Protein AF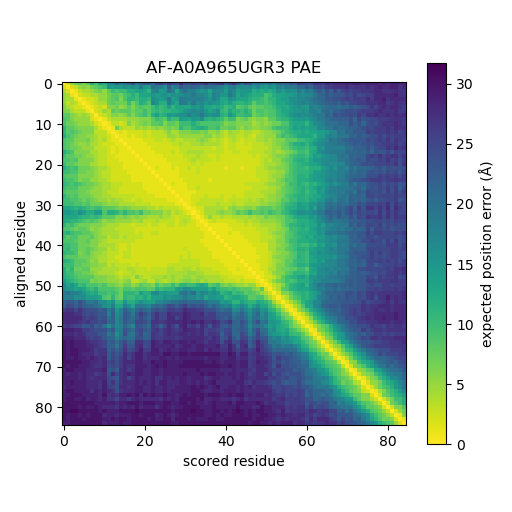-A0A965UGR3-F1 (afdb_monomer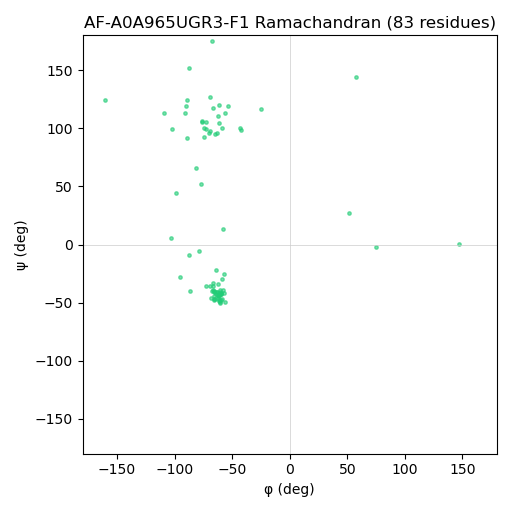)

Sequence (85 aa):
MKLIKNLFSGWTPDRFLRLALGIIIGIIYVFDGQAVYLLFAVFLLVQAFLNMGCGCATSNCTTASGKDKKTEYEFEKIKTTKTDV

Structure (mmCIF, N/CA/C/O backbone):
data_AF-A0A965UGR3-F1
#
_entry.id   AF-A0A965UGR3-F1
#
loop_
_atom_site.group_PDB
_atom_site.id
_atom_site.type_symbol
_atom_site.label_atom_id
_atom_site.label_alt_id
_atom_site.label_comp_id
_atom_site.label_asym_id
_atom_site.label_entity_id
_atom_site.label_seq_id
_atom_site.pdbx_PDB_ins_code
_atom_site.Cartn_x
_atom_site.Cartn_y
_atom_site.Cartn_z
_atom_site.occupancy
_atom_site.B_iso_or_equiv
_atom_site.auth_seq_id
_atom_site.auth_comp_id
_atom_site.auth_asym_id
_atom_site.auth_atom_id
_atom_site.pdbx_PDB_model_num
ATOM 1 N N . MET A 1 1 ? -16.028 19.378 3.120 1.00 58.62 1 MET A N 1
ATOM 2 C CA . MET A 1 1 ? -15.241 18.442 3.967 1.00 58.62 1 MET A CA 1
ATOM 3 C C . MET A 1 1 ? -16.014 17.241 4.536 1.00 58.62 1 MET A C 1
ATOM 5 O O . MET A 1 1 ? -15.374 16.392 5.139 1.00 58.62 1 MET A O 1
ATOM 9 N N . LYS A 1 2 ? -17.345 17.103 4.377 1.00 66.25 2 LYS A N 1
ATOM 10 C CA . LYS A 1 2 ? -18.072 15.929 4.918 1.00 66.25 2 LYS A CA 1
ATOM 11 C C . LYS A 1 2 ? -17.810 14.631 4.131 1.00 66.25 2 LYS A C 1
ATOM 13 O O . LYS A 1 2 ? -17.667 13.581 4.737 1.00 66.25 2 LYS A O 1
ATOM 18 N N . LEU A 1 3 ? -17.660 14.727 2.807 1.00 72.12 3 LEU A N 1
ATOM 19 C CA . LEU A 1 3 ? -17.446 13.575 1.918 1.00 72.12 3 LEU A CA 1
ATOM 20 C C . LEU A 1 3 ? -16.115 12.855 2.178 1.00 72.12 3 LEU A C 1
ATOM 22 O O . LEU A 1 3 ? -16.093 11.643 2.338 1.00 72.12 3 LEU A O 1
ATOM 26 N N . ILE A 1 4 ? -15.026 13.620 2.306 1.00 71.19 4 ILE A N 1
ATOM 27 C CA . ILE A 1 4 ? -13.686 13.094 2.611 1.00 71.19 4 ILE A CA 1
ATOM 28 C C . ILE A 1 4 ? -13.683 12.386 3.971 1.00 71.19 4 ILE A C 1
ATOM 30 O O . ILE A 1 4 ? -13.178 11.276 4.088 1.00 71.19 4 ILE A O 1
ATOM 34 N N . LYS A 1 5 ? -14.310 12.992 4.989 1.00 69.31 5 LYS A N 1
ATOM 35 C CA . LYS A 1 5 ? -14.421 12.382 6.320 1.00 69.31 5 LYS A CA 1
ATOM 36 C C . LYS A 1 5 ? -15.177 11.054 6.276 1.00 69.31 5 LYS A C 1
ATOM 38 O O . LYS A 1 5 ? -14.735 10.110 6.909 1.00 69.31 5 LYS A O 1
ATOM 43 N N . ASN A 1 6 ? -16.255 10.961 5.499 1.00 72.44 6 ASN A N 1
ATOM 44 C CA . ASN A 1 6 ? -17.030 9.725 5.370 1.00 72.44 6 ASN A CA 1
ATOM 45 C C . ASN A 1 6 ? -16.258 8.624 4.627 1.00 72.44 6 ASN A C 1
ATOM 47 O O . ASN A 1 6 ? -16.358 7.457 4.990 1.00 72.44 6 ASN A O 1
ATOM 51 N N . LEU A 1 7 ? -15.458 8.999 3.623 1.00 68.31 7 LEU A N 1
ATOM 52 C CA . LEU A 1 7 ? -14.654 8.058 2.845 1.00 68.31 7 LEU A CA 1
ATOM 53 C C . LEU A 1 7 ? -13.538 7.426 3.689 1.00 68.31 7 LEU A C 1
ATOM 55 O O . LEU A 1 7 ? -13.307 6.225 3.598 1.00 68.31 7 LEU A O 1
ATOM 59 N N . PHE A 1 8 ? -12.896 8.222 4.548 1.00 71.06 8 PHE A N 1
ATOM 60 C CA . PHE A 1 8 ? -11.847 7.757 5.460 1.00 71.06 8 PHE A CA 1
ATOM 61 C C . PHE A 1 8 ? -12.375 7.239 6.808 1.00 71.06 8 PHE A C 1
ATOM 63 O O . PHE A 1 8 ? -11.619 6.621 7.550 1.00 71.06 8 PHE A O 1
ATOM 70 N N . SER A 1 9 ? -13.665 7.416 7.123 1.00 69.94 9 SER A N 1
ATOM 71 C CA . SER A 1 9 ? -14.262 6.959 8.391 1.00 69.94 9 SER A CA 1
ATOM 72 C C . SER A 1 9 ? -14.256 5.434 8.558 1.00 69.94 9 SER A C 1
ATOM 74 O O . SER A 1 9 ? -14.359 4.956 9.683 1.00 69.94 9 SER A O 1
ATOM 76 N N . GLY A 1 10 ? -14.169 4.676 7.459 1.00 71.06 10 GLY A N 1
ATOM 77 C CA . GLY A 1 10 ? -14.095 3.209 7.457 1.00 71.06 10 GLY A CA 1
ATOM 78 C C . GLY A 1 10 ? -12.693 2.646 7.203 1.00 71.06 10 GLY A C 1
ATOM 79 O O . GLY A 1 10 ? -12.547 1.437 7.024 1.00 71.06 10 GLY A O 1
ATOM 80 N N . TRP A 1 11 ? -11.673 3.504 7.123 1.00 76.88 11 TRP A N 1
ATOM 81 C CA . TRP A 1 11 ? -10.302 3.072 6.869 1.00 76.88 11 TRP A CA 1
ATOM 82 C C . TRP A 1 11 ? -9.584 2.763 8.176 1.00 76.88 11 TRP A C 1
ATOM 84 O O . TRP A 1 11 ? -9.466 3.610 9.058 1.00 76.88 11 TRP A O 1
ATOM 94 N N . THR A 1 12 ? -9.063 1.548 8.278 1.00 79.94 12 THR A N 1
ATOM 95 C CA . THR A 1 12 ? -8.214 1.122 9.387 1.00 79.94 12 THR A CA 1
ATOM 96 C C . THR A 1 12 ? -6.742 1.457 9.097 1.00 79.94 12 THR A C 1
ATOM 98 O O . THR A 1 12 ? -6.339 1.523 7.930 1.00 79.94 12 THR A O 1
ATOM 101 N N . PRO A 1 13 ? -5.905 1.686 10.127 1.00 80.75 13 PRO A N 1
ATOM 102 C CA . PRO A 1 13 ? -4.497 2.055 9.945 1.00 80.75 13 PRO A CA 1
ATOM 103 C C . PRO A 1 13 ? -3.694 1.010 9.153 1.00 80.75 13 PRO A C 1
ATOM 105 O O . PRO A 1 13 ? -2.786 1.367 8.405 1.00 80.75 13 PRO A O 1
AT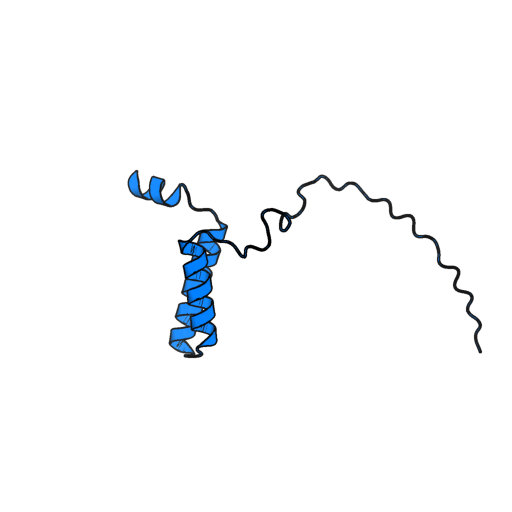OM 108 N N . ASP A 1 14 ? -4.059 -0.272 9.240 1.00 81.06 14 ASP A N 1
ATOM 109 C CA . ASP A 1 14 ? -3.425 -1.337 8.461 1.00 81.06 14 ASP A CA 1
ATOM 110 C C . ASP A 1 14 ? -3.687 -1.208 6.951 1.00 81.06 14 ASP A C 1
ATOM 112 O O . ASP A 1 14 ? -2.792 -1.506 6.157 1.00 81.06 14 ASP A O 1
ATOM 116 N N . ARG A 1 15 ? -4.858 -0.702 6.531 1.00 84.81 15 ARG A N 1
ATOM 117 C CA . ARG A 1 15 ? -5.114 -0.413 5.110 1.00 84.81 15 ARG A CA 1
ATOM 118 C C . ARG A 1 15 ? -4.182 0.670 4.589 1.00 84.81 15 ARG A C 1
ATOM 120 O O . ARG A 1 15 ? -3.653 0.526 3.492 1.00 84.81 15 ARG A O 1
ATOM 127 N N . PHE A 1 16 ? -3.961 1.731 5.368 1.00 86.38 16 PHE A N 1
ATOM 128 C CA . PHE A 1 16 ? -3.049 2.810 4.981 1.00 86.38 16 PHE A CA 1
ATOM 129 C C . PHE A 1 16 ? -1.613 2.312 4.840 1.00 86.38 16 PHE A C 1
ATOM 131 O O . PHE A 1 16 ? -0.940 2.674 3.878 1.00 86.38 16 PHE A O 1
ATOM 138 N N . LEU A 1 17 ? -1.164 1.443 5.750 1.00 88.88 17 LEU A N 1
ATOM 139 C CA . LEU A 1 17 ? 0.163 0.838 5.674 1.00 88.88 17 LEU A CA 1
ATOM 140 C C . LEU A 1 17 ? 0.331 -0.003 4.401 1.00 88.88 17 LEU A C 1
ATOM 142 O O . LEU A 1 17 ? 1.313 0.169 3.680 1.00 88.88 17 LEU A O 1
ATOM 146 N N . ARG A 1 18 ? -0.630 -0.887 4.097 1.00 89.00 18 ARG A N 1
ATOM 147 C CA . ARG A 1 18 ? -0.595 -1.718 2.879 1.00 89.00 18 ARG A CA 1
ATOM 148 C C . ARG A 1 18 ? -0.652 -0.873 1.611 1.00 89.00 18 ARG A C 1
ATOM 150 O O . ARG A 1 18 ? 0.094 -1.145 0.676 1.00 89.00 18 ARG A O 1
ATOM 157 N N . LEU A 1 19 ? -1.484 0.171 1.597 1.00 92.00 19 LEU A N 1
ATOM 158 C CA . LEU A 1 19 ? -1.572 1.119 0.488 1.00 92.00 19 LEU A CA 1
ATOM 159 C C . LEU A 1 19 ? -0.226 1.819 0.257 1.00 92.00 19 LEU A C 1
ATOM 161 O O . LEU A 1 19 ? 0.271 1.837 -0.865 1.00 92.00 19 LEU A O 1
ATOM 165 N N . ALA A 1 20 ? 0.385 2.352 1.318 1.00 93.06 20 ALA A N 1
ATOM 166 C CA . ALA A 1 20 ? 1.672 3.033 1.235 1.00 93.06 20 ALA A CA 1
ATOM 167 C C . ALA A 1 20 ? 2.778 2.089 0.740 1.00 93.06 20 ALA A C 1
ATOM 169 O O . ALA A 1 20 ? 3.495 2.430 -0.198 1.00 93.06 20 ALA A O 1
ATOM 170 N N . LEU A 1 21 ? 2.879 0.884 1.311 1.00 92.62 21 LEU A N 1
ATOM 171 C CA . LEU A 1 21 ? 3.858 -0.121 0.887 1.00 92.62 21 LEU A CA 1
ATOM 172 C C . LEU A 1 21 ? 3.647 -0.560 -0.565 1.00 92.62 21 LEU A C 1
ATOM 174 O O . LEU A 1 21 ? 4.615 -0.639 -1.316 1.00 92.62 21 LEU A O 1
ATOM 178 N N . GLY A 1 22 ? 2.401 -0.798 -0.979 1.00 93.25 22 GLY A N 1
ATOM 179 C CA . GLY A 1 22 ? 2.071 -1.158 -2.357 1.00 93.25 22 GLY A CA 1
ATOM 180 C C . GLY A 1 22 ? 2.491 -0.079 -3.358 1.00 93.25 22 GLY A C 1
ATOM 181 O O . GLY A 1 22 ? 3.076 -0.400 -4.390 1.00 93.25 22 GLY A O 1
ATOM 182 N N . ILE A 1 23 ? 2.275 1.200 -3.028 1.00 94.94 23 ILE A N 1
ATOM 183 C CA . ILE A 1 23 ? 2.726 2.330 -3.856 1.00 94.94 23 ILE A CA 1
ATOM 184 C C . ILE A 1 23 ? 4.256 2.394 -3.907 1.00 94.94 23 ILE A C 1
ATOM 186 O O . ILE A 1 23 ? 4.818 2.500 -4.993 1.00 94.94 23 ILE A O 1
ATOM 190 N N . ILE A 1 24 ? 4.940 2.297 -2.761 1.00 95.38 24 ILE A N 1
ATOM 191 C CA . ILE A 1 24 ? 6.410 2.352 -2.694 1.00 95.38 24 ILE A CA 1
ATOM 192 C C . ILE A 1 24 ? 7.031 1.226 -3.526 1.00 95.38 24 ILE A C 1
ATOM 194 O O . ILE A 1 24 ? 7.916 1.480 -4.338 1.00 95.38 24 ILE A O 1
ATOM 198 N N . ILE A 1 25 ? 6.546 -0.007 -3.372 1.00 94.56 25 ILE A N 1
ATOM 199 C CA . ILE A 1 25 ? 7.046 -1.156 -4.137 1.00 94.56 25 ILE A CA 1
ATOM 200 C C . ILE A 1 25 ? 6.708 -1.004 -5.626 1.00 94.56 25 ILE A C 1
ATOM 202 O O . ILE A 1 25 ? 7.531 -1.338 -6.474 1.00 94.56 25 ILE A O 1
ATOM 206 N N . GLY A 1 26 ? 5.544 -0.440 -5.960 1.00 93.81 26 GLY A N 1
ATOM 207 C CA . GLY A 1 26 ? 5.196 -0.103 -7.340 1.00 93.81 26 GLY A CA 1
ATOM 208 C C . GLY A 1 26 ? 6.167 0.903 -7.963 1.00 93.81 26 GLY A C 1
ATOM 209 O O . GLY A 1 26 ? 6.556 0.743 -9.116 1.00 93.81 26 GLY A O 1
ATOM 210 N N . ILE A 1 27 ? 6.624 1.896 -7.196 1.00 95.06 27 ILE A N 1
ATOM 211 C CA . ILE A 1 27 ? 7.665 2.836 -7.634 1.00 95.06 27 ILE A CA 1
ATOM 212 C C . ILE A 1 27 ? 9.000 2.107 -7.822 1.00 95.06 27 ILE A C 1
ATOM 214 O O . ILE A 1 27 ? 9.654 2.306 -8.841 1.00 95.06 27 ILE A O 1
ATOM 218 N N . ILE A 1 28 ? 9.390 1.228 -6.892 1.00 93.50 28 ILE A N 1
ATOM 219 C CA . ILE A 1 28 ? 10.613 0.415 -7.019 1.00 93.50 28 ILE A CA 1
ATOM 220 C C . ILE A 1 28 ? 10.573 -0.423 -8.304 1.00 93.50 28 ILE A C 1
ATOM 222 O O . ILE A 1 28 ? 11.561 -0.462 -9.032 1.00 93.50 28 ILE A O 1
ATOM 226 N N . TYR A 1 29 ? 9.423 -1.019 -8.632 1.00 94.38 29 TYR A N 1
ATOM 227 C CA . TYR A 1 29 ? 9.241 -1.750 -9.885 1.00 94.38 29 TYR A CA 1
ATOM 228 C C . TYR A 1 29 ? 9.495 -0.882 -11.125 1.00 94.38 29 TYR A C 1
ATOM 2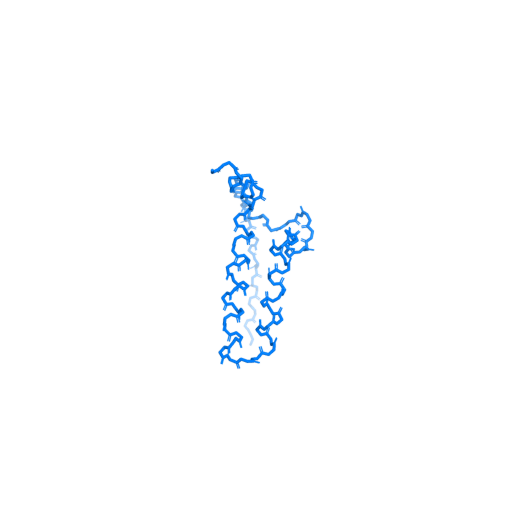30 O O . TYR A 1 29 ? 10.097 -1.365 -12.078 1.00 94.38 29 TYR A O 1
ATOM 238 N N . VAL A 1 30 ? 9.083 0.390 -11.125 1.00 93.81 30 VAL A N 1
ATOM 239 C CA . VAL A 1 30 ? 9.329 1.294 -12.264 1.00 93.81 30 VAL A CA 1
ATOM 240 C C . VAL A 1 30 ? 10.827 1.501 -12.511 1.00 93.81 30 VAL A C 1
ATOM 242 O O . VAL A 1 30 ? 11.233 1.638 -13.662 1.00 93.81 30 VAL A O 1
ATOM 245 N N . PHE A 1 31 ? 11.647 1.508 -11.458 1.00 94.25 31 PHE A N 1
ATOM 246 C CA . PHE A 1 31 ? 13.093 1.707 -11.582 1.00 94.25 31 PHE A CA 1
ATOM 247 C C . PHE A 1 31 ? 13.870 0.416 -11.849 1.00 94.2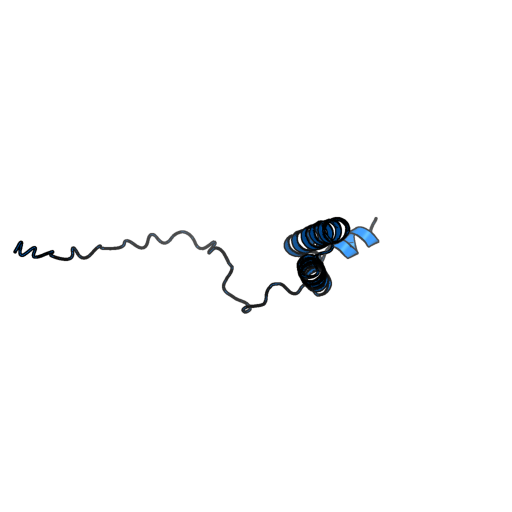5 31 PHE A C 1
ATOM 249 O O . PHE A 1 31 ? 14.813 0.431 -12.633 1.00 94.25 31 PHE A O 1
ATOM 256 N N . ASP A 1 32 ? 13.499 -0.682 -11.196 1.00 93.19 32 ASP A N 1
ATOM 257 C CA . ASP A 1 32 ? 14.253 -1.938 -11.244 1.00 93.19 32 ASP A CA 1
ATOM 258 C C . ASP A 1 32 ? 13.718 -2.926 -12.302 1.00 93.19 32 ASP A C 1
ATOM 260 O O . ASP A 1 32 ? 14.464 -3.718 -12.872 1.00 93.19 32 ASP A O 1
ATOM 264 N N . GLY A 1 33 ? 12.422 -2.864 -12.616 1.00 89.44 33 GLY A N 1
ATOM 265 C CA . GLY A 1 33 ? 11.785 -3.666 -13.663 1.00 89.44 33 GLY A CA 1
ATOM 266 C C . GLY A 1 33 ? 11.555 -5.143 -13.320 1.00 89.44 33 GLY A C 1
ATOM 267 O O . GLY A 1 33 ? 10.953 -5.861 -14.121 1.00 89.44 33 GLY A O 1
ATOM 268 N N . GLN A 1 34 ? 11.973 -5.634 -12.148 1.00 92.69 34 GLN A N 1
ATOM 269 C CA . GLN A 1 34 ? 11.727 -7.028 -11.767 1.00 92.69 34 GLN A CA 1
ATOM 270 C C . GLN A 1 34 ? 10.246 -7.310 -11.482 1.00 92.69 34 GLN A C 1
ATOM 272 O O . GLN A 1 34 ? 9.619 -6.709 -10.607 1.00 92.69 34 GLN A O 1
ATOM 277 N N . ALA A 1 35 ? 9.703 -8.330 -12.151 1.00 92.19 35 ALA A N 1
ATOM 278 C CA . ALA A 1 35 ? 8.301 -8.741 -12.034 1.00 92.19 35 ALA A CA 1
ATOM 279 C C . ALA A 1 35 ? 7.864 -9.098 -10.598 1.00 92.19 35 ALA A C 1
ATOM 281 O O . ALA A 1 35 ? 6.688 -8.964 -10.260 1.00 92.19 35 ALA A O 1
ATOM 282 N N . VAL A 1 36 ? 8.802 -9.516 -9.739 1.00 94.12 36 VAL A N 1
ATOM 283 C CA . VAL A 1 36 ? 8.539 -9.811 -8.322 1.00 94.12 36 VAL A CA 1
ATOM 284 C C . VAL A 1 36 ? 8.013 -8.572 -7.594 1.00 94.12 36 VAL A C 1
ATOM 286 O O . VAL A 1 36 ? 7.028 -8.669 -6.862 1.00 94.12 36 VAL A O 1
ATOM 289 N N . TYR A 1 37 ? 8.594 -7.394 -7.839 1.00 91.81 37 TYR A N 1
ATOM 290 C CA . TYR A 1 37 ? 8.127 -6.149 -7.226 1.00 91.81 37 TYR A CA 1
ATOM 291 C C . TYR A 1 37 ? 6.723 -5.779 -7.701 1.00 91.81 37 TYR A C 1
ATOM 293 O O . TYR A 1 37 ? 5.886 -5.402 -6.884 1.00 91.81 37 TYR A O 1
ATOM 301 N N . LEU A 1 38 ? 6.417 -5.966 -8.989 1.00 92.19 38 LEU A N 1
ATOM 302 C CA . LEU A 1 38 ? 5.067 -5.730 -9.503 1.00 92.19 38 LEU A CA 1
ATOM 303 C C . LEU A 1 38 ? 4.042 -6.664 -8.853 1.00 92.19 38 LEU A C 1
ATOM 305 O O . LEU A 1 38 ? 2.986 -6.197 -8.427 1.00 92.19 38 LEU A O 1
ATOM 309 N N . LEU A 1 39 ? 4.353 -7.956 -8.716 1.00 94.88 39 LEU A N 1
ATOM 310 C CA . LEU A 1 39 ? 3.467 -8.906 -8.038 1.00 94.88 39 LEU A CA 1
ATOM 311 C C . LEU A 1 39 ? 3.185 -8.490 -6.592 1.00 94.88 39 LEU A C 1
ATOM 313 O O . LEU A 1 39 ? 2.024 -8.463 -6.184 1.00 94.88 39 LEU A O 1
ATOM 317 N N . PHE A 1 40 ? 4.216 -8.116 -5.832 1.00 92.38 40 PHE A N 1
ATOM 318 C CA . PHE A 1 40 ? 4.040 -7.657 -4.453 1.00 92.38 40 PHE A CA 1
ATOM 319 C C . PHE A 1 40 ? 3.266 -6.339 -4.360 1.00 92.38 40 PHE A C 1
ATOM 321 O O . PHE A 1 40 ? 2.394 -6.206 -3.500 1.00 92.38 40 PHE A O 1
ATOM 328 N N . ALA A 1 41 ? 3.538 -5.383 -5.249 1.00 92.69 41 ALA A N 1
ATOM 329 C CA . ALA A 1 41 ? 2.814 -4.118 -5.304 1.00 92.69 41 ALA A CA 1
ATOM 330 C C . ALA A 1 41 ? 1.321 -4.347 -5.570 1.00 92.69 41 ALA A C 1
ATOM 332 O O . ALA A 1 41 ? 0.474 -3.859 -4.820 1.00 92.69 41 ALA A O 1
ATOM 333 N N . VAL A 1 42 ? 0.993 -5.145 -6.590 1.00 92.81 42 VAL A N 1
ATOM 334 C CA . VAL A 1 42 ? -0.393 -5.481 -6.942 1.00 92.81 42 VAL A CA 1
ATOM 335 C C . VAL A 1 42 ? -1.074 -6.229 -5.800 1.00 92.81 42 VAL A C 1
ATOM 337 O O . VAL A 1 42 ? -2.181 -5.864 -5.415 1.00 92.81 42 VAL A O 1
ATOM 340 N N . PHE A 1 43 ? -0.413 -7.225 -5.210 1.00 91.50 43 PHE A N 1
ATOM 341 C CA . PHE A 1 43 ? -0.948 -7.984 -4.081 1.00 91.50 43 PHE A CA 1
ATOM 342 C C . PHE A 1 43 ? -1.320 -7.081 -2.898 1.00 91.50 43 PHE A C 1
ATOM 344 O O . PHE A 1 43 ? -2.442 -7.154 -2.393 1.00 91.50 43 PHE A O 1
ATOM 351 N N . LEU A 1 44 ? -0.419 -6.184 -2.488 1.00 90.62 44 LEU A N 1
ATOM 352 C CA . LEU A 1 44 ? -0.660 -5.262 -1.375 1.00 90.62 44 LEU A CA 1
ATOM 353 C C . LEU A 1 44 ? -1.751 -4.233 -1.687 1.00 90.62 44 LEU A C 1
ATOM 355 O O . LEU A 1 44 ? -2.570 -3.928 -0.817 1.00 90.62 44 LEU A O 1
ATOM 359 N N . LEU A 1 45 ? -1.797 -3.721 -2.919 1.00 90.56 45 LEU A N 1
ATOM 360 C CA . LEU A 1 45 ? -2.839 -2.788 -3.344 1.00 90.56 45 LEU A CA 1
ATOM 361 C C . LEU A 1 45 ? -4.212 -3.464 -3.365 1.00 90.56 45 LEU A C 1
ATOM 363 O O . LEU A 1 45 ? -5.159 -2.922 -2.800 1.00 90.56 45 LEU A O 1
ATOM 367 N N . VAL A 1 46 ? -4.323 -4.665 -3.935 1.00 90.12 46 VAL A N 1
ATOM 368 C CA . VAL A 1 46 ? -5.576 -5.439 -3.949 1.00 90.12 46 VAL A CA 1
ATOM 369 C C . VAL A 1 46 ? -6.052 -5.727 -2.522 1.00 90.12 46 VAL A C 1
ATOM 371 O O . VAL A 1 46 ? -7.228 -5.525 -2.220 1.00 90.12 46 VAL A O 1
ATOM 374 N N . GLN A 1 47 ? -5.147 -6.103 -1.614 1.00 86.06 47 GLN A N 1
ATOM 375 C CA . GLN A 1 47 ? -5.466 -6.268 -0.191 1.00 86.06 47 GLN A CA 1
ATOM 376 C C . GLN A 1 47 ? -5.970 -4.978 0.467 1.00 86.06 47 GLN A C 1
ATOM 378 O O . GLN A 1 47 ? -6.934 -5.011 1.237 1.00 86.06 47 GLN A O 1
ATOM 383 N N . ALA A 1 48 ? -5.348 -3.836 0.165 1.00 85.81 48 ALA A N 1
ATOM 384 C CA . ALA A 1 48 ? -5.767 -2.537 0.686 1.00 85.81 48 ALA A CA 1
ATOM 385 C C . ALA A 1 48 ? -7.160 -2.129 0.169 1.00 85.81 48 ALA A C 1
ATOM 387 O O . ALA A 1 48 ? -7.981 -1.641 0.950 1.00 85.81 48 ALA A O 1
ATOM 388 N N . PHE A 1 49 ? -7.452 -2.381 -1.113 1.00 83.81 49 PHE A N 1
ATOM 389 C CA . PHE A 1 49 ? -8.752 -2.095 -1.731 1.00 83.81 49 PHE A CA 1
ATOM 390 C C . PHE A 1 49 ? -9.869 -2.995 -1.198 1.00 83.81 49 PHE A C 1
ATOM 392 O O . PHE A 1 49 ? -10.939 -2.500 -0.845 1.00 83.81 49 PHE A O 1
ATOM 399 N N . LEU A 1 50 ? -9.622 -4.302 -1.100 1.00 82.94 50 LEU A N 1
ATOM 400 C CA . LEU A 1 50 ? -10.609 -5.275 -0.622 1.00 82.94 50 LEU A CA 1
ATOM 401 C C . LEU A 1 50 ? -10.752 -5.290 0.906 1.00 82.94 50 LEU A C 1
ATOM 403 O O . LEU A 1 50 ? -11.608 -6.000 1.428 1.00 82.94 50 LEU A O 1
ATOM 407 N N . ASN A 1 51 ? -9.923 -4.531 1.634 1.00 72.75 51 ASN A N 1
ATOM 408 C CA . ASN A 1 51 ? -9.779 -4.634 3.090 1.00 72.75 51 ASN A CA 1
ATOM 409 C C . ASN A 1 51 ? -9.512 -6.057 3.590 1.00 72.75 51 ASN A C 1
ATOM 411 O O . ASN A 1 51 ? -9.885 -6.429 4.705 1.00 72.75 51 ASN A O 1
ATOM 415 N N . MET A 1 52 ? -8.914 -6.883 2.749 1.00 67.62 52 MET A N 1
ATOM 416 C CA . MET A 1 52 ? -8.548 -8.227 3.139 1.00 67.62 52 MET A CA 1
ATOM 417 C C . MET A 1 52 ? -7.131 -8.155 3.683 1.00 67.62 52 MET A C 1
ATOM 419 O O . MET A 1 52 ? -6.185 -7.837 2.965 1.00 67.62 52 MET A O 1
ATOM 423 N N . GLY A 1 53 ? -6.991 -8.403 4.984 1.00 64.12 53 GLY A N 1
ATOM 424 C CA . GLY A 1 53 ? -5.689 -8.713 5.559 1.00 64.12 53 GLY A CA 1
ATOM 425 C C . GLY A 1 53 ? -5.171 -10.062 5.068 1.00 64.12 53 GLY A C 1
ATOM 426 O O . GLY A 1 53 ? -5.869 -10.796 4.370 1.00 64.12 53 GLY A O 1
ATOM 427 N N . CYS A 1 54 ? -3.941 -10.403 5.458 1.00 63.53 54 CYS A N 1
ATOM 428 C CA . CYS A 1 54 ? -3.392 -11.737 5.231 1.00 63.53 54 CYS A CA 1
ATOM 429 C C . CYS A 1 54 ? -4.215 -12.745 6.057 1.00 63.53 54 CYS A C 1
ATOM 431 O O . CYS A 1 54 ? -4.038 -12.874 7.268 1.00 63.53 54 CYS A O 1
ATOM 433 N N . GLY A 1 55 ? -5.212 -13.351 5.413 1.00 54.34 55 GLY A N 1
ATOM 434 C CA . GLY A 1 55 ? -6.297 -14.103 6.034 1.00 54.34 55 GLY A CA 1
ATOM 435 C C . GLY A 1 55 ? -5.935 -15.533 6.416 1.00 54.34 55 GLY A C 1
ATOM 436 O O . GLY A 1 55 ? -6.549 -16.468 5.911 1.00 54.34 55 GLY A O 1
ATOM 437 N N . CYS A 1 56 ? -5.020 -15.706 7.369 1.00 50.91 56 CYS A N 1
ATOM 438 C CA . CYS A 1 56 ? -5.033 -16.893 8.222 1.00 50.91 56 CYS A CA 1
ATOM 439 C C . CYS A 1 56 ? -5.915 -16.597 9.442 1.00 50.91 56 CYS A C 1
ATOM 441 O O . CYS A 1 56 ? -5.425 -16.083 10.438 1.00 50.91 56 CYS A O 1
ATOM 4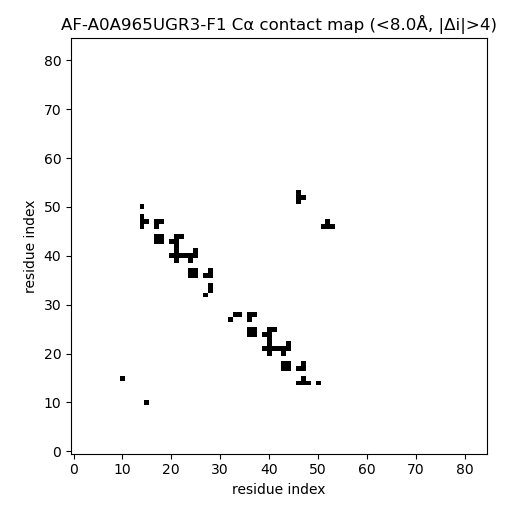43 N N . ALA A 1 57 ? -7.205 -16.926 9.318 1.00 45.69 57 ALA A N 1
ATOM 444 C CA . ALA A 1 57 ? -8.231 -16.985 10.363 1.00 45.69 57 ALA A CA 1
ATOM 445 C C . ALA A 1 57 ? -8.519 -15.708 11.187 1.00 45.69 57 ALA A C 1
ATOM 447 O O . ALA A 1 57 ? -7.660 -14.941 11.601 1.00 45.69 57 ALA A O 1
ATOM 448 N N . THR A 1 58 ? -9.796 -15.551 11.517 1.00 49.34 58 THR A N 1
ATOM 449 C CA . THR A 1 58 ? -10.415 -14.555 12.410 1.00 49.34 58 THR A CA 1
ATOM 450 C C . THR A 1 58 ? -9.879 -14.549 13.860 1.00 49.34 58 THR A C 1
ATOM 452 O O . THR A 1 58 ? -10.438 -13.900 14.736 1.00 49.34 58 THR A O 1
ATOM 455 N N . SER A 1 59 ? -8.763 -15.208 14.150 1.00 47.19 59 SER A N 1
ATOM 456 C CA . SER A 1 59 ? -8.104 -15.200 15.454 1.0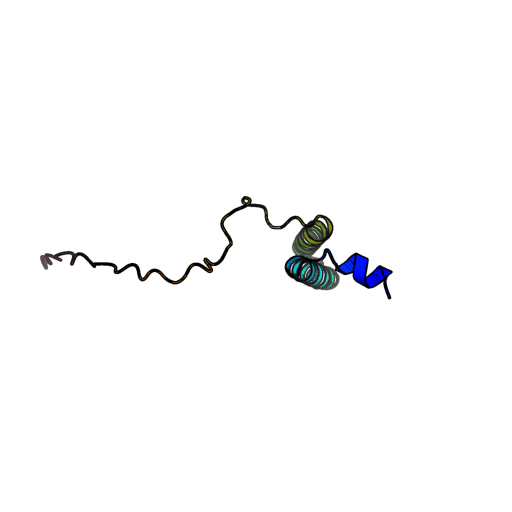0 47.19 59 SER A CA 1
ATOM 457 C C . SER A 1 59 ? -6.656 -15.647 15.272 1.00 47.19 59 SER A C 1
ATOM 459 O O . SER A 1 59 ? -6.460 -16.738 14.741 1.00 47.19 59 SER A O 1
ATOM 461 N N . ASN A 1 60 ? -5.678 -14.837 15.708 1.00 45.38 60 ASN A N 1
ATOM 462 C CA . ASN A 1 60 ? -4.411 -15.263 16.356 1.00 45.38 60 ASN A CA 1
ATOM 463 C C . ASN A 1 60 ? -3.174 -14.388 16.081 1.00 45.38 60 ASN A C 1
ATOM 465 O O . ASN A 1 60 ? -2.137 -14.638 16.682 1.00 45.38 60 ASN A O 1
ATOM 469 N N . CYS A 1 61 ? -3.264 -13.302 15.308 1.00 50.56 61 CYS A N 1
ATOM 470 C CA . CYS A 1 61 ? -2.243 -12.239 15.360 1.00 50.56 61 CYS A CA 1
ATOM 471 C C . CYS A 1 61 ? -2.712 -11.066 16.230 1.00 50.56 61 CYS A C 1
ATOM 473 O O . CYS A 1 61 ? -2.586 -9.903 15.860 1.00 50.56 61 CYS A O 1
ATOM 475 N N . THR A 1 62 ? -3.294 -11.370 17.388 1.00 49.38 62 THR A N 1
ATOM 476 C CA . THR A 1 62 ? -3.373 -10.405 18.481 1.00 49.38 62 THR A CA 1
ATOM 477 C C . THR A 1 62 ? -2.113 -10.609 19.310 1.00 49.38 62 THR A C 1
ATOM 479 O O . THR A 1 62 ? -1.932 -11.695 19.863 1.00 49.38 62 THR A O 1
ATOM 482 N N . THR A 1 63 ? -1.247 -9.603 19.449 1.00 52.22 63 THR A N 1
ATOM 483 C CA . THR A 1 63 ? -0.438 -9.545 20.671 1.00 52.22 63 THR A CA 1
ATOM 484 C C . THR A 1 63 ? -1.441 -9.596 21.809 1.00 52.22 63 THR A C 1
ATOM 486 O O . THR A 1 63 ? -2.377 -8.795 21.843 1.00 52.22 63 THR A O 1
ATOM 489 N N . ALA A 1 64 ? -1.345 -10.616 22.658 1.00 49.50 64 ALA A N 1
ATOM 490 C CA . ALA A 1 64 ? -2.255 -10.752 23.775 1.00 49.50 64 ALA A CA 1
ATOM 491 C C . ALA A 1 64 ? -2.124 -9.485 24.629 1.00 49.50 64 ALA A C 1
ATOM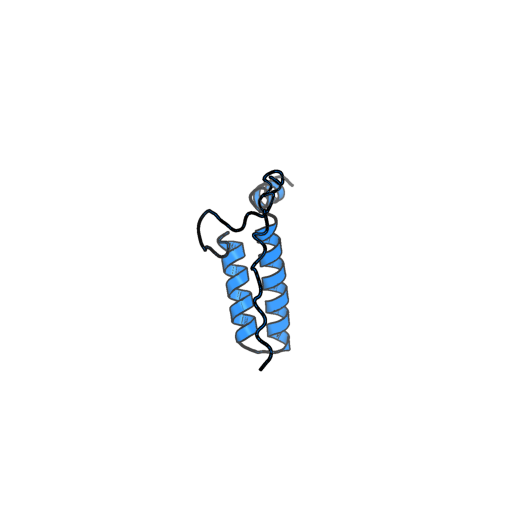 493 O O . ALA A 1 64 ? -1.206 -9.357 25.427 1.00 49.50 64 ALA A O 1
ATOM 494 N N . SER A 1 65 ? -3.057 -8.541 24.491 1.00 52.09 65 SER A N 1
ATOM 495 C CA . SER A 1 65 ? -3.317 -7.539 25.525 1.00 52.09 65 SER A CA 1
ATOM 496 C C . SER A 1 65 ? -4.127 -8.220 26.631 1.00 52.09 65 SER A C 1
ATOM 498 O O . SER A 1 65 ? -5.235 -7.834 26.989 1.00 52.09 65 SER A O 1
ATOM 500 N N . GLY A 1 66 ? -3.601 -9.344 27.103 1.00 47.16 66 GLY A N 1
ATOM 501 C CA . GLY A 1 66 ? -4.046 -10.042 28.284 1.00 47.16 66 GLY A CA 1
ATOM 502 C C . GLY A 1 66 ? -2.936 -9.831 29.284 1.00 47.16 66 GLY A C 1
ATOM 503 O O . GLY A 1 66 ? -1.831 -10.301 29.049 1.00 47.16 66 GLY A O 1
ATOM 504 N N . LYS A 1 67 ? -3.237 -9.078 30.346 1.00 49.16 67 LYS A N 1
ATOM 505 C CA . LYS A 1 67 ? -2.414 -8.927 31.551 1.00 49.16 67 LYS A CA 1
ATOM 506 C C . LYS A 1 67 ? -1.525 -10.155 31.727 1.00 49.16 67 LYS A C 1
ATOM 508 O O . LYS A 1 67 ? -2.084 -11.241 31.894 1.00 49.16 67 LYS A O 1
ATOM 513 N N . ASP A 1 68 ? -0.206 -9.970 31.666 1.00 50.62 68 ASP A N 1
ATOM 514 C CA . ASP A 1 68 ? 0.791 -11.001 31.939 1.00 50.62 68 ASP A CA 1
ATOM 515 C C . ASP A 1 68 ? 0.369 -11.806 33.169 1.00 50.62 68 ASP A C 1
ATOM 517 O O . ASP A 1 68 ? 0.558 -11.394 34.317 1.00 50.62 68 ASP A O 1
ATOM 521 N N . LYS A 1 69 ? -0.236 -12.973 32.947 1.00 55.03 69 LYS A N 1
ATOM 522 C CA . LYS A 1 69 ? -0.246 -13.996 33.974 1.00 55.03 69 LYS A CA 1
ATOM 523 C C . LYS A 1 69 ? 1.168 -14.531 33.932 1.00 55.03 69 LYS A C 1
ATOM 525 O O . LYS A 1 69 ? 1.490 -15.282 33.019 1.00 55.03 69 LYS A O 1
ATOM 530 N N . LYS A 1 70 ? 2.007 -14.082 34.874 1.00 54.44 70 LYS A N 1
ATOM 531 C CA . LYS A 1 70 ? 3.267 -14.748 35.214 1.00 54.44 70 LYS A CA 1
ATOM 532 C C . LYS A 1 70 ? 2.981 -16.247 35.271 1.00 54.44 70 LYS A C 1
ATOM 534 O O . LYS A 1 70 ? 2.413 -16.733 36.243 1.00 54.44 70 LYS A O 1
ATOM 539 N N . THR A 1 71 ? 3.322 -16.966 34.217 1.00 56.59 71 THR A N 1
ATOM 540 C CA . THR A 1 71 ? 3.484 -18.407 34.278 1.00 56.59 71 THR A CA 1
ATOM 541 C C . THR A 1 71 ? 4.781 -18.606 35.036 1.00 56.59 71 THR A C 1
ATOM 543 O O . THR A 1 71 ? 5.871 -18.370 34.518 1.00 56.59 71 THR A O 1
ATOM 546 N N . GLU A 1 72 ? 4.642 -18.900 36.321 1.00 52.00 72 GLU A N 1
ATOM 547 C CA . GLU A 1 72 ? 5.716 -19.400 37.159 1.00 52.00 72 GLU A CA 1
ATOM 548 C C . GLU A 1 72 ? 6.132 -20.751 36.574 1.00 52.00 72 GLU A C 1
ATOM 550 O O . GLU A 1 72 ? 5.460 -21.763 36.749 1.00 52.00 72 GLU A O 1
ATOM 555 N N . TYR A 1 73 ? 7.170 -20.735 35.740 1.00 58.22 73 TYR A N 1
ATOM 556 C CA . TYR A 1 73 ? 7.762 -21.954 35.217 1.00 58.22 73 TYR A CA 1
ATOM 557 C C . TYR A 1 73 ? 8.601 -22.563 36.340 1.00 58.22 73 TYR A C 1
ATOM 559 O O . TYR A 1 73 ? 9.671 -22.046 36.669 1.00 58.22 73 TYR A O 1
ATOM 567 N N . GLU A 1 74 ? 8.118 -23.644 36.945 1.00 55.34 74 GLU A N 1
ATOM 568 C CA . GLU A 1 74 ? 8.957 -24.475 37.800 1.00 55.34 74 GLU A CA 1
ATOM 569 C C . GLU A 1 74 ? 9.851 -25.318 36.882 1.00 55.34 74 GLU A C 1
ATOM 571 O O . GLU A 1 74 ? 9.399 -26.222 36.180 1.00 55.34 74 GLU A O 1
ATOM 576 N N . PHE A 1 75 ? 11.130 -24.954 36.801 1.00 63.69 75 PHE A N 1
ATOM 577 C CA . PHE A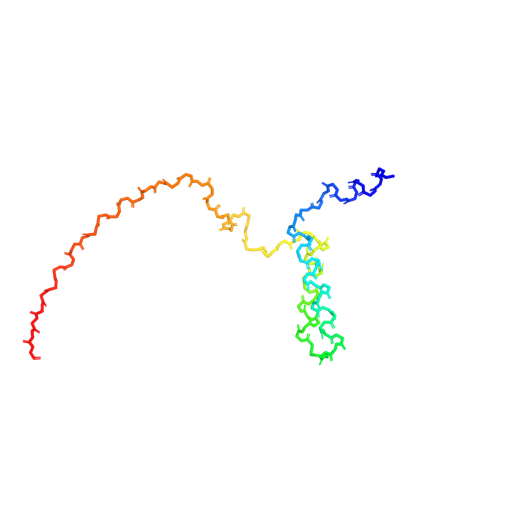 1 75 ? 12.107 -25.728 36.047 1.00 63.69 75 PHE A CA 1
ATOM 578 C C . PHE A 1 75 ? 12.401 -27.016 36.818 1.00 63.69 75 PHE A C 1
ATOM 580 O O . PHE A 1 75 ? 13.140 -26.993 37.807 1.00 63.69 75 PHE A O 1
ATOM 587 N N . GLU A 1 76 ? 11.875 -28.152 36.358 1.00 63.19 76 GLU A N 1
ATOM 588 C CA . GLU A 1 76 ? 12.353 -29.447 36.833 1.00 63.19 76 GLU A CA 1
ATOM 589 C C . GLU A 1 76 ? 13.833 -29.584 36.453 1.00 63.19 76 GLU A C 1
ATOM 591 O O . GLU A 1 76 ? 14.207 -29.661 35.279 1.00 63.19 76 GLU A O 1
ATOM 596 N N . LYS A 1 77 ? 14.710 -29.556 37.464 1.00 61.97 77 LYS A N 1
ATOM 597 C CA . LYS A 1 77 ? 16.149 -29.751 37.278 1.00 61.97 77 LYS A CA 1
ATOM 598 C C . LYS A 1 77 ? 16.387 -31.139 36.693 1.00 61.97 77 LYS A C 1
ATOM 600 O O . LYS A 1 77 ? 16.354 -32.138 37.410 1.00 61.97 77 LYS A O 1
ATOM 605 N N . ILE A 1 78 ? 16.695 -31.187 35.402 1.00 67.25 78 ILE A N 1
ATOM 606 C CA . ILE A 1 78 ? 17.229 -32.378 34.743 1.00 67.25 78 ILE A CA 1
ATOM 607 C C . ILE A 1 78 ? 18.502 -32.788 35.492 1.00 67.25 78 ILE A C 1
ATOM 609 O O . ILE A 1 78 ? 19.493 -32.054 35.500 1.00 67.25 78 ILE A O 1
ATOM 613 N N . LYS A 1 79 ? 18.486 -33.946 36.163 1.00 59.00 79 LYS A N 1
ATOM 614 C CA . LYS A 1 79 ? 19.697 -34.522 36.755 1.00 59.00 79 LYS A CA 1
ATOM 615 C C . LYS A 1 79 ? 20.590 -35.004 35.617 1.00 59.00 79 LYS A C 1
ATOM 617 O O . LYS A 1 79 ? 20.413 -36.102 35.101 1.00 59.00 79 LYS A O 1
ATOM 622 N N . THR A 1 80 ? 21.550 -34.180 35.215 1.00 58.16 80 THR A N 1
ATOM 623 C CA . THR A 1 80 ? 22.640 -34.611 34.340 1.00 58.16 80 THR A CA 1
ATOM 624 C C . THR A 1 80 ? 23.542 -35.567 35.114 1.00 58.16 80 THR A C 1
ATOM 626 O O . THR A 1 80 ? 24.417 -35.127 35.859 1.00 58.16 80 THR A O 1
ATOM 629 N N . THR A 1 81 ? 23.353 -36.872 34.933 1.00 54.84 81 THR A N 1
ATOM 630 C CA . THR A 1 81 ? 24.422 -37.839 35.189 1.00 54.84 81 THR A CA 1
ATOM 631 C C . THR A 1 81 ? 25.408 -37.710 34.036 1.00 54.84 81 THR A C 1
ATOM 633 O O . THR A 1 81 ? 25.224 -38.307 32.979 1.00 54.84 81 THR A O 1
ATOM 636 N N . LYS A 1 82 ? 26.429 -36.868 34.210 1.00 55.47 82 LYS A N 1
ATOM 637 C CA . LYS A 1 82 ? 27.641 -36.995 33.405 1.00 55.47 82 LYS A CA 1
ATOM 638 C C . LYS A 1 82 ? 28.303 -38.310 33.805 1.00 55.47 82 LYS A C 1
ATOM 640 O O . LYS A 1 82 ? 28.678 -38.476 34.962 1.00 55.47 82 LYS A O 1
ATOM 645 N N . THR A 1 83 ? 28.425 -39.229 32.861 1.00 51.16 83 THR A N 1
ATOM 646 C CA . THR A 1 83 ? 29.498 -40.218 32.890 1.00 51.16 83 THR A CA 1
ATOM 647 C C . THR A 1 83 ? 30.505 -39.724 31.871 1.00 51.16 83 THR A C 1
ATOM 649 O O . THR A 1 83 ? 30.283 -39.847 30.669 1.00 51.16 83 THR A O 1
ATOM 652 N N . ASP A 1 84 ? 31.547 -39.063 32.366 1.00 54.34 84 ASP A N 1
ATOM 653 C CA . ASP A 1 84 ? 32.758 -38.831 31.591 1.00 54.34 84 ASP A CA 1
ATOM 654 C C . ASP A 1 84 ? 33.346 -40.212 31.239 1.00 54.34 84 ASP A C 1
ATOM 656 O O . ASP A 1 84 ? 33.623 -41.010 32.140 1.00 54.34 84 ASP A O 1
ATOM 660 N N . VAL A 1 85 ? 33.476 -40.504 29.941 1.00 45.09 85 VAL A N 1
ATOM 661 C CA . VAL A 1 85 ? 34.299 -41.594 29.387 1.00 45.09 85 VAL A CA 1
ATOM 662 C C . VAL A 1 85 ? 35.115 -41.018 28.245 1.00 45.09 85 VAL A C 1
ATOM 664 O O . VAL A 1 85 ? 34.499 -40.363 27.374 1.00 45.09 85 VAL A O 1
#

Nearest PDB structures (foldseek):
  5gpg-assembly1_B  TM=7.934E-01  e=6.727E+00  Homo sapiens
  7tut-assembly1_5  TM=7.854E-01  e=9.905E+00  Canis lupus
  2m0m-assembly1_B  TM=3.594E-01  e=7.175E+00  Trichonephila antipodiana

Secondary structure (DSSP, 8-state):
-HHHHHHHTT--HHHHHHHHHHHHHHHHHHHH--HHHHHHHHHHHHHHHHT----S-SSS-----S-------------------

Mean predicted aligned error: 15.17 Å

Foldseek 3Di:
DVVVCVVCVPADVLLVVLLVQLVVLVVVCVVPVDVVSVVSSVVSPVCSVVVPDPDPDPDDPDPPPPPDPPPPDPDPPDPDPDPDD

Solvent-accessible surface area (backbone atoms only — not comparable to full-atom values): 5411 Å² total; per-residue (Å²): 118,68,69,62,50,60,68,54,69,79,61,53,73,66,39,55,51,32,38,52,50,13,50,53,34,40,54,49,21,74,76,70,65,49,66,68,37,45,51,53,13,51,52,30,36,52,27,32,73,70,68,47,68,91,80,73,64,103,67,77,91,62,80,74,90,56,82,83,72,80,75,81,76,79,77,78,78,77,81,78,79,79,76,89,127

pLDDT: mean 73.24, std 17.47, range [45.09, 95.38]

Radius of gyration: 23.66 Å; Cα contacts (8 Å, |Δi|>4): 42; chains: 1; bounding box: 52×60×52 Å